Protein AF-A0A561VTZ8-F1 (afdb_monomer_lite)

Radius of gyration: 14.44 Å; chains: 1; bounding box: 39×22×35 Å

Structure (mmCIF, N/CA/C/O backbone):
data_AF-A0A561VTZ8-F1
#
_entry.id   AF-A0A561VTZ8-F1
#
loop_
_atom_site.group_PDB
_atom_site.id
_atom_site.type_symbol
_atom_site.label_atom_id
_atom_site.label_alt_id
_atom_site.label_comp_id
_atom_site.label_asym_id
_atom_site.label_entity_id
_atom_site.label_seq_id
_atom_site.pdbx_PDB_ins_code
_atom_site.Cartn_x
_atom_site.Cartn_y
_atom_site.Cartn_z
_atom_site.occupancy
_atom_site.B_iso_or_equiv
_atom_site.auth_seq_id
_atom_site.auth_comp_id
_atom_site.auth_asym_id
_atom_site.auth_atom_id
_atom_site.pdbx_PDB_model_num
ATOM 1 N N . MET A 1 1 ? 24.045 -1.247 14.240 1.00 33.62 1 MET A N 1
ATOM 2 C CA . MET A 1 1 ? 23.335 -2.414 13.678 1.00 33.62 1 MET A CA 1
ATOM 3 C C . MET A 1 1 ? 22.442 -1.896 12.561 1.00 33.62 1 MET A C 1
ATOM 5 O O . MET A 1 1 ? 21.449 -1.257 12.848 1.00 33.62 1 MET A O 1
ATOM 9 N N . TRP A 1 2 ? 22.863 -2.059 11.304 1.00 30.42 2 TRP A N 1
ATOM 10 C CA . TRP A 1 2 ? 22.163 -1.552 10.106 1.00 30.42 2 TRP A CA 1
ATOM 11 C C . TRP A 1 2 ? 20.841 -2.290 9.810 1.00 30.42 2 TRP A C 1
ATOM 13 O O . TRP A 1 2 ? 20.042 -1.821 9.013 1.00 30.42 2 TRP A O 1
ATOM 23 N N . LEU A 1 3 ? 20.604 -3.434 10.464 1.00 29.53 3 LEU A N 1
ATOM 24 C CA . LEU A 1 3 ? 19.489 -4.342 10.177 1.00 29.53 3 LEU A CA 1
ATOM 25 C C . LEU A 1 3 ? 18.112 -3.852 10.666 1.00 29.53 3 LEU A C 1
ATOM 27 O O . LEU A 1 3 ? 17.106 -4.462 10.334 1.00 29.53 3 LEU A O 1
ATOM 31 N N . THR A 1 4 ? 18.064 -2.782 11.462 1.00 37.34 4 THR A N 1
ATOM 32 C CA . THR A 1 4 ? 16.829 -2.228 12.049 1.00 37.34 4 THR A CA 1
ATOM 33 C C . THR A 1 4 ? 16.500 -0.833 11.513 1.00 37.34 4 THR A C 1
ATOM 35 O O . THR A 1 4 ? 15.659 -0.147 12.079 1.00 37.34 4 THR A O 1
ATOM 38 N N . GLY A 1 5 ? 17.212 -0.381 10.475 1.00 33.72 5 GLY A N 1
ATOM 39 C CA . GLY A 1 5 ? 17.202 1.014 10.035 1.00 33.72 5 GLY A CA 1
ATOM 40 C C . GLY A 1 5 ? 15.960 1.476 9.277 1.00 33.72 5 GLY A C 1
ATOM 41 O O . GLY A 1 5 ? 15.836 2.676 9.097 1.00 33.72 5 GLY A O 1
ATOM 42 N N . ASP A 1 6 ? 15.067 0.580 8.843 1.00 43.06 6 ASP A N 1
ATOM 43 C CA . ASP A 1 6 ? 13.841 0.988 8.138 1.00 43.06 6 ASP A CA 1
ATOM 44 C C . ASP A 1 6 ? 12.792 -0.143 8.095 1.00 43.06 6 ASP A C 1
ATOM 46 O O . ASP A 1 6 ? 12.333 -0.581 7.045 1.00 43.06 6 ASP A O 1
ATOM 50 N N . ILE A 1 7 ? 12.416 -0.675 9.263 1.00 43.75 7 ILE A N 1
ATOM 51 C CA . ILE A 1 7 ? 11.110 -1.339 9.408 1.00 43.75 7 ILE A CA 1
ATOM 52 C C . ILE A 1 7 ? 10.230 -0.322 10.118 1.00 43.75 7 ILE A C 1
ATOM 54 O O . ILE A 1 7 ? 10.036 -0.380 11.331 1.00 43.75 7 ILE A O 1
ATOM 58 N N . GLN A 1 8 ? 9.800 0.697 9.379 1.00 54.06 8 GLN A N 1
ATOM 59 C CA . GLN A 1 8 ? 8.859 1.663 9.918 1.00 54.06 8 GLN A CA 1
ATOM 60 C C . GLN A 1 8 ? 7.492 0.983 9.970 1.00 54.06 8 GLN A C 1
ATOM 62 O O . GLN A 1 8 ? 6.876 0.704 8.943 1.00 54.06 8 GLN A O 1
ATOM 67 N N . VAL A 1 9 ? 7.040 0.663 11.180 1.00 56.31 9 VAL A N 1
ATOM 68 C CA . VAL A 1 9 ? 5.641 0.324 11.433 1.00 56.31 9 VAL A CA 1
ATOM 69 C C . VAL A 1 9 ? 4.869 1.630 11.316 1.00 56.31 9 VAL A C 1
ATOM 71 O O . VAL A 1 9 ? 4.807 2.402 12.269 1.00 56.31 9 VAL A O 1
ATOM 74 N N . VAL A 1 10 ? 4.335 1.916 10.132 1.00 72.19 10 VAL A N 1
ATOM 75 C CA . VAL A 1 10 ? 3.446 3.065 9.946 1.00 72.19 10 VAL A CA 1
ATOM 76 C C . VAL A 1 10 ? 2.086 2.527 9.545 1.00 72.19 10 VAL A C 1
ATOM 78 O O . VAL A 1 10 ? 1.817 2.264 8.374 1.00 72.19 10 VAL A O 1
ATOM 81 N N . HIS A 1 11 ? 1.246 2.303 10.556 1.00 82.00 11 HIS A N 1
ATOM 82 C CA . HIS A 1 11 ? -0.135 1.865 10.372 1.00 82.00 11 HIS A CA 1
ATOM 83 C C . HIS A 1 11 ? -0.874 2.773 9.386 1.00 82.00 11 HIS A C 1
ATOM 85 O O . HIS A 1 11 ? -1.579 2.265 8.527 1.00 82.00 11 HIS A O 1
ATOM 91 N N . GLU A 1 12 ? -0.643 4.086 9.463 1.00 82.12 12 GLU A N 1
ATOM 92 C CA . GLU A 1 12 ? -1.241 5.093 8.580 1.00 82.12 12 GLU A CA 1
ATOM 93 C C . GLU A 1 12 ? -0.913 4.825 7.106 1.00 82.12 12 GLU A C 1
ATOM 95 O O . GLU A 1 12 ? -1.827 4.626 6.316 1.00 82.12 12 GLU A O 1
ATOM 100 N N . LEU A 1 13 ? 0.369 4.672 6.747 1.00 84.69 13 LEU A N 1
ATOM 101 C CA . LEU A 1 13 ? 0.767 4.395 5.358 1.00 84.69 13 LEU A CA 1
ATOM 102 C C . LEU A 1 13 ? 0.224 3.048 4.858 1.00 84.69 13 LEU A C 1
ATOM 104 O O . LEU A 1 13 ? -0.107 2.903 3.683 1.00 84.69 13 LEU A O 1
ATOM 108 N N . CYS A 1 14 ? 0.122 2.043 5.737 1.00 88.81 14 CYS A N 1
ATOM 109 C CA . CYS A 1 14 ? -0.498 0.769 5.375 1.00 88.81 14 CYS A CA 1
ATOM 110 C C . CYS A 1 14 ? -2.010 0.913 5.141 1.00 88.81 14 CYS A C 1
ATOM 112 O O . CYS A 1 14 ? -2.543 0.256 4.245 1.00 88.81 14 CYS A O 1
ATOM 114 N N . LEU A 1 15 ? -2.697 1.729 5.946 1.00 91.94 15 LEU A N 1
ATOM 115 C CA . LEU A 1 15 ? -4.123 2.017 5.798 1.00 91.94 15 LEU A CA 1
ATOM 116 C C . LEU A 1 15 ? -4.380 2.807 4.516 1.00 91.94 15 LEU A C 1
ATOM 118 O O . LEU A 1 15 ? -5.193 2.380 3.705 1.00 91.94 15 LEU A O 1
ATOM 122 N N . ASP A 1 16 ? -3.620 3.867 4.257 1.00 92.44 16 ASP A N 1
ATOM 123 C CA . ASP A 1 16 ? -3.721 4.631 3.012 1.00 92.44 16 ASP A CA 1
ATOM 124 C C . ASP A 1 16 ? -3.530 3.736 1.781 1.00 92.44 16 ASP A C 1
ATOM 126 O O . ASP A 1 16 ? -4.368 3.721 0.878 1.00 92.44 16 ASP A O 1
ATOM 130 N N . LEU A 1 17 ? -2.485 2.899 1.783 1.00 93.19 17 LEU A N 1
ATOM 131 C CA . LEU A 1 17 ? -2.231 1.967 0.687 1.00 93.19 17 LEU A CA 1
ATOM 132 C C . LEU A 1 17 ? -3.375 0.955 0.514 1.00 93.19 17 LEU A C 1
ATOM 134 O O . LEU A 1 17 ? -3.788 0.673 -0.611 1.00 93.19 17 LEU A O 1
ATOM 138 N N . LEU A 1 18 ? -3.914 0.396 1.603 1.00 94.56 18 LEU A N 1
ATOM 139 C CA . LEU A 1 18 ? -5.082 -0.487 1.519 1.00 94.56 18 LEU A CA 1
ATOM 140 C C . LEU A 1 18 ? -6.303 0.249 0.968 1.00 94.56 18 LEU A C 1
ATOM 142 O O . LEU A 1 18 ? -7.020 -0.312 0.139 1.00 94.56 18 LEU A O 1
ATOM 146 N N . ALA A 1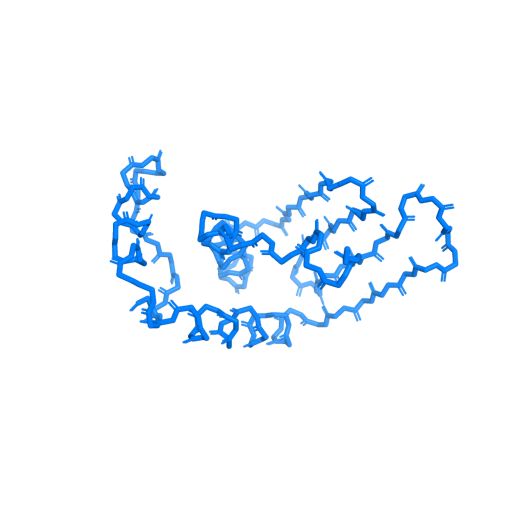 19 ? -6.543 1.480 1.412 1.00 96.56 19 ALA A N 1
ATOM 147 C CA . ALA A 1 19 ? -7.666 2.280 0.962 1.00 96.56 19 ALA A CA 1
ATOM 148 C C . ALA A 1 19 ? -7.590 2.553 -0.543 1.00 96.56 19 ALA A C 1
ATOM 150 O O . ALA A 1 19 ? -8.563 2.302 -1.258 1.00 96.56 19 ALA A O 1
ATOM 151 N N . ASP A 1 20 ? -6.419 2.955 -1.031 1.00 97.06 20 ASP A N 1
ATOM 152 C CA . ASP A 1 20 ? -6.177 3.221 -2.446 1.00 97.06 20 ASP A CA 1
ATOM 153 C C . ASP A 1 20 ? -6.358 1.982 -3.308 1.00 97.06 20 ASP A C 1
ATOM 155 O O . ASP A 1 20 ? -7.052 2.025 -4.325 1.00 97.06 20 ASP A O 1
ATOM 159 N N . LEU A 1 21 ? -5.792 0.849 -2.890 1.00 96.19 21 LEU A N 1
ATOM 160 C CA . LEU A 1 21 ? -5.920 -0.398 -3.637 1.00 96.19 21 LEU A CA 1
ATOM 161 C C . LEU A 1 21 ? -7.378 -0.886 -3.698 1.00 96.19 21 LEU A C 1
ATOM 163 O O . LEU A 1 21 ? -7.797 -1.432 -4.721 1.00 96.19 21 LEU A O 1
ATOM 167 N N . GLU A 1 22 ? -8.164 -0.695 -2.634 1.00 97.69 22 GLU A N 1
ATOM 168 C CA . GLU A 1 22 ? -9.593 -1.033 -2.618 1.00 97.69 22 GLU A CA 1
ATOM 169 C C . GLU A 1 22 ? -10.438 -0.056 -3.443 1.00 97.69 22 GLU A C 1
ATOM 171 O O . GLU A 1 22 ? -11.368 -0.477 -4.136 1.00 97.69 22 GLU A O 1
ATOM 176 N N . ASP A 1 23 ? -10.130 1.240 -3.398 1.00 98.00 23 ASP A N 1
ATOM 177 C CA . ASP A 1 23 ? -10.833 2.253 -4.182 1.00 98.00 23 ASP A CA 1
ATOM 178 C C . ASP A 1 23 ? -10.536 2.111 -5.679 1.00 98.00 23 ASP A C 1
ATOM 180 O O . ASP A 1 23 ? -11.466 2.189 -6.485 1.00 98.00 23 ASP A O 1
ATOM 184 N N . ILE A 1 24 ? -9.294 1.796 -6.055 1.00 97.88 24 ILE A N 1
ATOM 185 C CA . ILE A 1 24 ? -8.909 1.472 -7.435 1.00 97.88 24 ILE A CA 1
ATOM 186 C C . ILE A 1 24 ? -9.583 0.179 -7.896 1.00 97.88 24 ILE A C 1
ATOM 188 O O . ILE A 1 24 ? -10.198 0.145 -8.963 1.00 97.88 24 ILE A O 1
ATOM 192 N N . ALA A 1 25 ? -9.551 -0.881 -7.081 1.00 96.81 25 ALA A N 1
ATOM 193 C CA . ALA A 1 25 ? -10.200 -2.147 -7.426 1.00 96.81 25 ALA A CA 1
ATOM 194 C C . ALA A 1 25 ? -11.719 -2.010 -7.613 1.00 96.81 25 ALA A C 1
ATOM 196 O O . ALA A 1 25 ? -12.311 -2.741 -8.407 1.00 96.81 25 ALA A O 1
ATOM 197 N N . ALA A 1 26 ? -12.351 -1.088 -6.885 1.00 96.81 26 ALA A N 1
ATOM 198 C CA . ALA A 1 26 ? -13.775 -0.802 -6.991 1.00 96.81 26 ALA A CA 1
ATOM 199 C C . ALA A 1 26 ? -14.123 0.276 -8.036 1.00 96.81 26 ALA A C 1
ATOM 201 O O . ALA A 1 26 ? -15.302 0.596 -8.192 1.00 96.81 26 ALA A O 1
ATOM 202 N N . GLY A 1 27 ? -13.132 0.857 -8.721 1.00 97.25 27 GLY A N 1
ATOM 203 C CA . GLY A 1 27 ? -13.333 1.933 -9.697 1.00 97.25 27 GLY A CA 1
ATOM 204 C C . GLY A 1 27 ? -13.769 3.272 -9.090 1.00 97.25 27 GLY A C 1
ATOM 205 O O . GLY A 1 27 ? -14.305 4.117 -9.802 1.00 97.25 27 GLY A O 1
ATOM 206 N N . ARG A 1 28 ? -13.569 3.475 -7.781 1.00 96.94 28 ARG A N 1
ATOM 207 C CA . ARG A 1 28 ? -13.795 4.760 -7.092 1.00 96.94 28 ARG A CA 1
ATOM 208 C C . ARG A 1 28 ? -12.614 5.721 -7.245 1.00 96.94 28 ARG A C 1
ATOM 210 O O . ARG A 1 28 ? -12.792 6.920 -7.054 1.00 96.94 28 ARG A O 1
ATOM 217 N N . LYS A 1 29 ? -11.438 5.193 -7.589 1.00 96.50 29 LYS A N 1
ATOM 218 C CA . LYS A 1 29 ? -10.198 5.929 -7.844 1.00 96.50 29 LYS A CA 1
ATOM 219 C C . LYS A 1 29 ? -9.555 5.386 -9.121 1.00 96.50 29 LYS A C 1
ATOM 221 O O . LYS A 1 29 ? -9.568 4.180 -9.341 1.00 96.50 29 LYS A O 1
ATOM 226 N N . GLU A 1 30 ? -9.046 6.258 -9.986 1.00 96.81 30 GLU A N 1
ATOM 227 C CA . GLU A 1 30 ? -8.437 5.835 -11.258 1.00 96.81 30 GLU A CA 1
ATOM 228 C C . GLU A 1 30 ? -6.984 5.379 -11.065 1.00 96.81 30 GLU A C 1
ATOM 230 O O . GLU A 1 30 ? -6.590 4.317 -11.551 1.00 96.81 30 GLU A O 1
ATOM 235 N N . ASN A 1 31 ? -6.207 6.177 -10.332 1.00 95.81 31 ASN A N 1
ATOM 236 C CA . ASN A 1 31 ? -4.805 5.937 -10.021 1.00 95.81 31 ASN A CA 1
ATOM 237 C C . ASN A 1 31 ? -4.391 6.651 -8.723 1.00 95.81 31 ASN A C 1
ATOM 239 O O . ASN A 1 31 ? -5.159 7.442 -8.170 1.00 95.81 31 ASN A O 1
ATOM 243 N N . GLU A 1 32 ? -3.191 6.340 -8.239 1.00 95.88 32 GLU A N 1
ATOM 244 C CA . GLU A 1 32 ? -2.479 7.113 -7.218 1.00 95.88 32 GLU A CA 1
ATOM 245 C C . GLU A 1 32 ? -0.967 6.981 -7.412 1.00 95.88 32 GLU A C 1
ATOM 247 O O . GLU A 1 32 ? -0.495 5.931 -7.851 1.00 95.88 32 GLU A O 1
ATOM 252 N N . SER A 1 33 ? -0.218 8.011 -7.026 1.00 92.94 33 SER A N 1
ATOM 253 C CA . SER A 1 33 ? 1.242 8.046 -7.073 1.00 92.94 33 SER A CA 1
ATOM 254 C C . SER A 1 33 ? 1.831 8.284 -5.686 1.00 92.94 33 SER A C 1
ATOM 256 O O . SER A 1 33 ? 1.383 9.159 -4.946 1.00 92.94 33 SER A O 1
ATOM 258 N N . TRP A 1 34 ? 2.87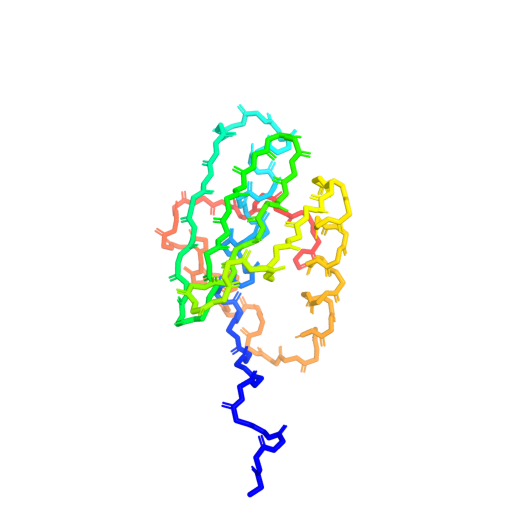7 7.539 -5.354 1.00 87.00 34 TRP A N 1
ATOM 259 C CA . TRP A 1 34 ? 3.603 7.652 -4.096 1.00 87.00 34 TRP A CA 1
ATOM 260 C C . TRP A 1 34 ? 5.087 7.811 -4.390 1.00 87.00 34 TRP A C 1
ATOM 262 O O . TRP A 1 34 ? 5.648 7.036 -5.158 1.00 87.00 34 TRP A O 1
ATOM 272 N N . GLU A 1 35 ? 5.753 8.755 -3.733 1.00 87.06 35 GLU A N 1
ATOM 273 C CA . GLU A 1 35 ? 7.208 8.887 -3.801 1.00 87.06 35 GLU A CA 1
ATOM 274 C C . GLU A 1 35 ? 7.787 8.830 -2.388 1.00 87.06 35 GLU A C 1
ATOM 276 O O . GLU A 1 35 ? 7.522 9.685 -1.545 1.00 87.06 35 GLU A O 1
ATOM 281 N N . GLY A 1 36 ? 8.552 7.777 -2.113 1.00 81.31 36 GLY A N 1
ATOM 282 C CA . GLY A 1 36 ? 9.345 7.642 -0.900 1.00 81.31 36 GLY A CA 1
ATOM 283 C C . GLY A 1 36 ? 10.804 8.014 -1.142 1.00 81.31 36 GLY A C 1
ATOM 284 O O . GLY A 1 36 ? 11.212 8.370 -2.242 1.00 81.31 36 GLY A O 1
ATOM 285 N 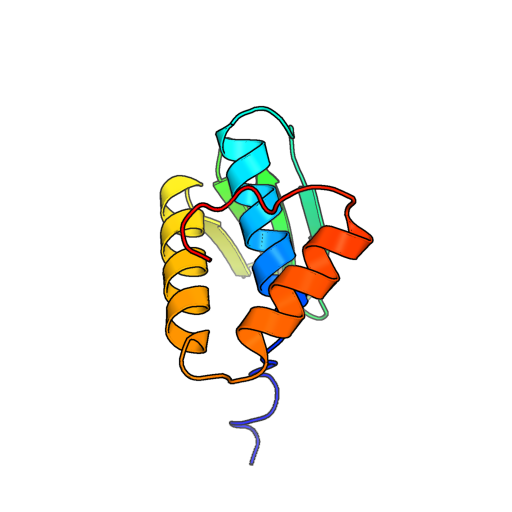N . ASN A 1 37 ? 11.639 7.833 -0.118 1.00 82.50 37 ASN A N 1
ATOM 286 C CA . ASN A 1 37 ? 13.056 8.210 -0.182 1.00 82.50 37 ASN A CA 1
ATOM 287 C C . ASN A 1 37 ? 13.812 7.563 -1.355 1.00 82.50 37 ASN A C 1
ATOM 289 O O . ASN A 1 37 ? 14.686 8.187 -1.941 1.00 82.50 37 ASN A O 1
ATOM 293 N N . ALA A 1 38 ? 13.499 6.302 -1.661 1.00 86.69 38 ALA A N 1
ATOM 294 C CA . ALA A 1 38 ? 14.257 5.466 -2.591 1.00 86.69 38 ALA A CA 1
ATOM 295 C C . ALA A 1 38 ? 13.436 4.941 -3.771 1.00 86.69 38 ALA A C 1
ATOM 297 O O . ALA A 1 38 ? 14.007 4.436 -4.740 1.00 86.69 38 ALA A O 1
ATOM 298 N N . TRP A 1 39 ? 12.111 4.986 -3.661 1.00 90.31 39 TRP A N 1
ATOM 299 C CA . TRP A 1 39 ? 11.188 4.312 -4.562 1.00 90.31 39 TRP A CA 1
ATOM 300 C C . TRP A 1 39 ? 9.981 5.200 -4.828 1.00 90.31 39 TRP A C 1
ATOM 302 O O . TRP A 1 39 ? 9.420 5.755 -3.888 1.00 90.31 39 TRP A O 1
ATOM 312 N N . ALA A 1 40 ? 9.570 5.266 -6.089 1.00 92.56 40 ALA A N 1
ATOM 313 C CA . ALA A 1 40 ? 8.246 5.714 -6.486 1.00 92.56 40 ALA A CA 1
ATOM 314 C C . ALA A 1 40 ? 7.351 4.503 -6.776 1.00 92.56 40 ALA A C 1
ATOM 316 O O . ALA A 1 40 ? 7.843 3.462 -7.233 1.00 92.56 40 ALA A O 1
ATOM 317 N N . ALA A 1 41 ? 6.057 4.650 -6.512 1.00 94.62 41 ALA A N 1
ATOM 318 C CA . ALA A 1 41 ? 5.021 3.685 -6.826 1.00 94.62 41 ALA A CA 1
ATOM 319 C C . ALA A 1 41 ? 3.875 4.364 -7.582 1.00 94.62 41 ALA A C 1
ATOM 321 O O . ALA A 1 41 ? 3.359 5.382 -7.133 1.00 94.62 41 ALA A O 1
ATOM 322 N N . GLU A 1 42 ? 3.453 3.763 -8.689 1.00 97.38 42 GLU A N 1
ATOM 323 C CA . GLU A 1 42 ? 2.263 4.156 -9.445 1.00 97.38 42 GLU A CA 1
ATOM 324 C C . GLU A 1 42 ? 1.227 3.038 -9.332 1.00 97.38 42 GLU A C 1
ATOM 326 O O . GLU A 1 42 ? 1.502 1.880 -9.660 1.00 97.38 42 GLU A O 1
ATOM 331 N N . LEU A 1 43 ? 0.041 3.366 -8.829 1.00 97.25 43 LEU A N 1
ATOM 332 C CA . LEU A 1 43 ? -1.052 2.431 -8.599 1.00 97.25 43 LEU A CA 1
ATOM 333 C C . LEU A 1 43 ? -2.133 2.655 -9.651 1.00 97.25 43 LEU A C 1
ATOM 335 O O . LEU A 1 43 ? -2.563 3.779 -9.895 1.00 97.25 43 LEU A O 1
ATOM 339 N N . SER A 1 44 ? -2.628 1.573 -10.242 1.00 97.75 44 SER A N 1
ATOM 340 C CA . SER A 1 44 ? -3.731 1.607 -11.202 1.00 97.75 44 SER A CA 1
ATOM 341 C C . SER A 1 44 ? -4.531 0.306 -11.181 1.00 97.75 44 SER A C 1
ATOM 343 O O . SER A 1 44 ? -4.167 -0.671 -10.520 1.00 97.75 44 SER A O 1
ATOM 345 N N . ALA A 1 45 ? -5.608 0.251 -11.968 1.00 97.31 45 ALA A N 1
ATOM 346 C CA . ALA A 1 45 ? -6.351 -0.990 -12.192 1.00 97.31 45 ALA A CA 1
ATOM 347 C C . ALA A 1 45 ? -5.476 -2.119 -12.782 1.00 97.31 45 ALA A C 1
ATOM 349 O O . ALA A 1 45 ? -5.796 -3.296 -12.611 1.00 97.31 45 ALA A O 1
ATOM 350 N N . GLY A 1 46 ? -4.375 -1.773 -13.464 1.00 96.19 46 GLY A N 1
ATOM 351 C CA . GLY A 1 46 ? -3.416 -2.735 -14.009 1.00 96.19 46 GLY A CA 1
ATOM 352 C C . GLY A 1 46 ? -2.504 -3.353 -12.947 1.00 96.19 46 GLY A C 1
ATOM 353 O O . GLY A 1 46 ? -2.126 -4.516 -13.071 1.00 96.19 46 GLY A O 1
ATOM 354 N N . GLY A 1 47 ? -2.191 -2.618 -11.879 1.00 95.56 47 GLY A N 1
ATOM 355 C CA . GLY A 1 47 ? -1.278 -3.069 -10.838 1.00 95.56 47 GLY A CA 1
ATOM 356 C C . GLY A 1 47 ? -0.526 -1.935 -10.161 1.00 95.56 47 GLY A C 1
ATOM 357 O O . GLY A 1 47 ? -0.949 -0.782 -10.202 1.00 95.56 47 GLY A O 1
ATOM 358 N N . VAL A 1 48 ? 0.576 -2.307 -9.517 1.00 96.75 48 VAL A N 1
ATOM 359 C CA . VAL A 1 48 ? 1.508 -1.408 -8.840 1.00 96.75 48 VAL A CA 1
ATOM 360 C C . VAL A 1 48 ? 2.847 -1.478 -9.554 1.00 96.75 48 VAL A C 1
ATOM 362 O O . VAL A 1 48 ? 3.504 -2.525 -9.547 1.00 96.75 48 VAL A O 1
ATOM 365 N N . ASP A 1 49 ? 3.247 -0.365 -10.149 1.00 97.50 49 ASP A N 1
ATOM 366 C CA . ASP A 1 49 ? 4.550 -0.189 -10.772 1.00 97.50 49 ASP A CA 1
ATOM 367 C C . ASP A 1 49 ? 5.496 0.483 -9.781 1.00 97.50 49 ASP A C 1
ATOM 369 O O . ASP A 1 49 ? 5.205 1.555 -9.266 1.00 97.50 49 ASP A O 1
ATOM 373 N N . LEU A 1 50 ? 6.634 -0.150 -9.505 1.00 95.50 50 LEU A N 1
ATOM 374 C CA . LEU A 1 50 ? 7.675 0.366 -8.623 1.00 95.50 50 LEU A CA 1
ATOM 375 C C . LEU A 1 50 ? 8.902 0.774 -9.432 1.00 95.50 50 LEU A C 1
ATOM 377 O O . LEU A 1 50 ? 9.395 0.002 -10.260 1.00 95.50 50 LEU A O 1
ATOM 381 N N . GLN A 1 51 ? 9.454 1.942 -9.117 1.00 96.50 51 GLN A N 1
ATOM 382 C CA . GLN A 1 51 ? 10.685 2.467 -9.702 1.00 96.50 51 GLN A CA 1
ATOM 383 C C . GLN A 1 51 ? 11.637 2.918 -8.601 1.00 96.50 51 GLN A C 1
ATOM 385 O O . GLN A 1 51 ? 11.294 3.781 -7.798 1.00 96.50 51 GLN A O 1
ATOM 390 N N . ASN A 1 52 ? 12.865 2.401 -8.586 1.00 95.62 52 ASN A N 1
ATOM 391 C CA . ASN A 1 52 ? 13.896 2.963 -7.722 1.00 95.62 52 ASN A CA 1
ATOM 392 C C . ASN A 1 52 ? 14.381 4.311 -8.279 1.00 95.62 52 ASN A C 1
ATOM 394 O O . ASN A 1 52 ? 14.759 4.385 -9.448 1.00 95.62 52 ASN A O 1
ATOM 398 N N . LEU A 1 53 ? 14.433 5.344 -7.441 1.00 93.19 53 LEU A N 1
ATOM 399 C CA . LEU A 1 53 ? 14.764 6.718 -7.845 1.00 93.19 53 LEU A CA 1
ATOM 400 C C . LEU A 1 53 ? 16.257 6.946 -8.123 1.00 93.19 53 LEU A C 1
ATOM 402 O O . LEU A 1 53 ? 16.636 7.950 -8.719 1.00 93.19 53 LEU A O 1
ATOM 406 N N . TRP A 1 54 ? 17.121 6.022 -7.698 1.00 94.06 54 TRP A N 1
ATOM 407 C CA . TRP A 1 54 ? 18.572 6.133 -7.879 1.00 94.06 54 TRP A CA 1
ATOM 408 C C . TRP A 1 54 ? 19.135 5.129 -8.882 1.00 94.06 54 TRP A C 1
ATOM 410 O O . TRP A 1 54 ? 20.296 5.229 -9.282 1.00 94.06 54 TRP A O 1
ATOM 420 N N . ARG A 1 55 ? 18.352 4.111 -9.249 1.00 95.00 55 ARG A N 1
ATOM 421 C CA . ARG A 1 55 ? 18.779 3.012 -10.115 1.00 95.00 55 ARG A CA 1
ATOM 422 C C . ARG A 1 55 ? 17.659 2.615 -11.065 1.00 95.00 55 ARG A C 1
ATOM 424 O O . ARG A 1 55 ? 16.864 1.736 -10.748 1.00 95.00 55 ARG A O 1
ATOM 431 N N . ASP A 1 56 ? 17.695 3.151 -12.279 1.00 92.25 56 ASP A N 1
ATOM 432 C CA . ASP A 1 56 ? 16.686 2.892 -13.317 1.00 92.25 56 ASP A CA 1
ATOM 433 C C . ASP A 1 56 ? 16.474 1.408 -13.635 1.00 92.25 56 ASP A C 1
ATOM 435 O O . ASP A 1 56 ? 15.389 1.007 -14.035 1.00 92.25 56 ASP A O 1
ATOM 439 N N . VAL A 1 57 ? 17.493 0.568 -13.443 1.00 94.81 57 VAL A N 1
ATOM 440 C CA . VAL A 1 57 ? 17.396 -0.882 -13.682 1.00 94.81 57 VAL A CA 1
ATOM 441 C C . VAL A 1 57 ? 16.527 -1.615 -12.657 1.00 94.81 57 VAL A C 1
ATOM 443 O O . VAL A 1 57 ? 16.135 -2.754 -12.897 1.00 94.81 57 VAL A O 1
ATOM 446 N N . LEU A 1 58 ? 16.254 -1.001 -11.504 1.00 95.50 58 LEU A N 1
ATOM 447 C CA . LEU A 1 58 ? 15.438 -1.587 -10.448 1.00 95.50 58 LEU A CA 1
ATOM 448 C C . LEU A 1 58 ? 13.995 -1.111 -10.609 1.00 95.50 58 LEU A C 1
ATOM 450 O O . LEU A 1 58 ? 13.613 -0.054 -10.107 1.00 95.50 58 LEU A O 1
ATOM 454 N N . LYS A 1 59 ? 13.212 -1.922 -11.322 1.00 96.19 59 LYS A N 1
ATOM 455 C CA . LYS A 1 59 ? 11.773 -1.740 -11.513 1.00 96.19 59 LYS A CA 1
ATOM 456 C C . LYS A 1 59 ? 11.043 -3.043 -11.237 1.00 96.19 59 LYS A C 1
ATOM 458 O O . LYS A 1 5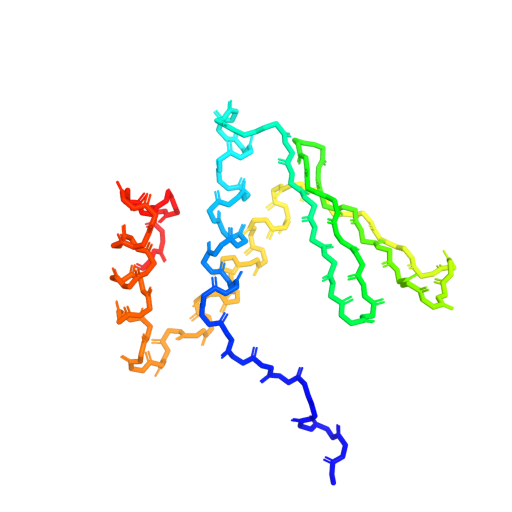9 ? 11.612 -4.118 -11.433 1.00 96.19 59 LYS A O 1
ATOM 463 N N . ALA A 1 60 ? 9.789 -2.951 -10.827 1.00 95.25 60 ALA A N 1
ATOM 464 C CA . ALA A 1 60 ? 8.916 -4.107 -10.701 1.00 95.25 60 ALA A CA 1
ATOM 465 C C . ALA A 1 60 ? 7.480 -3.716 -11.036 1.00 95.25 60 ALA A C 1
ATOM 467 O O . ALA A 1 60 ? 7.088 -2.579 -10.812 1.00 95.25 60 ALA A O 1
ATOM 468 N N . HIS A 1 61 ? 6.713 -4.675 -11.535 1.00 97.12 61 HIS A N 1
ATOM 469 C CA . HIS A 1 61 ? 5.273 -4.546 -11.693 1.00 97.12 61 HIS A CA 1
ATOM 470 C C . HIS A 1 61 ? 4.607 -5.697 -10.946 1.00 97.12 61 HIS A C 1
ATOM 472 O O . HIS A 1 61 ? 4.989 -6.855 -11.141 1.00 97.12 61 HIS A O 1
ATOM 478 N N . TYR A 1 62 ? 3.606 -5.382 -10.130 1.00 96.44 62 TYR A N 1
ATOM 479 C CA . TYR A 1 62 ? 2.800 -6.368 -9.419 1.00 96.44 62 TYR A CA 1
ATOM 480 C C . TYR A 1 62 ? 1.324 -6.200 -9.777 1.00 96.44 62 TYR A C 1
ATOM 482 O O . TYR A 1 62 ? 0.786 -5.105 -9.603 1.00 96.44 62 TYR A O 1
ATOM 490 N N . PRO A 1 63 ? 0.626 -7.263 -10.212 1.00 97.88 63 PRO A N 1
ATOM 491 C CA . PRO A 1 63 ? -0.805 -7.190 -10.473 1.00 97.88 63 PRO A CA 1
ATOM 492 C C . PRO A 1 63 ? -1.586 -6.732 -9.238 1.00 97.88 63 PRO A C 1
ATOM 494 O O . PRO A 1 63 ? -1.304 -7.158 -8.113 1.00 97.88 63 PRO A O 1
ATOM 497 N N . LEU A 1 64 ? -2.634 -5.931 -9.445 1.00 95.50 64 LEU A N 1
ATOM 498 C CA . LEU A 1 64 ? -3.435 -5.360 -8.355 1.00 95.50 64 LEU A CA 1
ATOM 499 C C . LEU A 1 64 ? -3.954 -6.413 -7.345 1.00 95.50 64 LEU A C 1
ATOM 501 O O . LEU A 1 64 ? -3.865 -6.167 -6.139 1.00 95.50 64 LEU A O 1
ATOM 505 N N . PRO A 1 65 ? -4.439 -7.607 -7.761 1.00 96.25 65 PRO A N 1
ATOM 506 C CA . PRO A 1 65 ? -4.858 -8.642 -6.811 1.00 96.25 65 PRO A CA 1
ATOM 507 C C . PRO A 1 65 ? -3.722 -9.163 -5.922 1.00 96.25 65 PRO A C 1
ATOM 509 O O . PRO A 1 65 ? -3.951 -9.511 -4.762 1.00 96.25 65 PRO A O 1
ATOM 512 N N . GLU A 1 66 ? -2.499 -9.230 -6.453 1.00 96.25 66 GLU A N 1
ATOM 513 C CA . GLU A 1 66 ? -1.330 -9.664 -5.695 1.00 96.25 66 GLU A CA 1
ATOM 514 C C . GLU A 1 66 ? -0.926 -8.605 -4.673 1.00 96.25 66 GLU A C 1
ATOM 516 O O . GLU A 1 66 ? -0.792 -8.937 -3.493 1.00 96.25 66 GLU A O 1
ATOM 521 N N . ALA A 1 67 ? -0.823 -7.344 -5.102 1.00 94.44 67 ALA A N 1
ATOM 522 C CA . ALA A 1 67 ? -0.512 -6.221 -4.224 1.00 94.44 67 ALA A CA 1
ATOM 523 C C . ALA A 1 67 ? -1.513 -6.130 -3.060 1.00 94.44 67 ALA A C 1
ATOM 525 O O . ALA A 1 67 ? -1.111 -6.161 -1.897 1.00 94.44 67 ALA A O 1
ATOM 526 N N . ARG A 1 68 ? -2.822 -6.164 -3.354 1.00 94.50 68 ARG A N 1
ATOM 527 C CA . ARG A 1 68 ? -3.893 -6.189 -2.336 1.00 94.50 68 ARG A CA 1
ATOM 528 C C . ARG A 1 68 ? -3.707 -7.307 -1.321 1.00 94.50 68 ARG A C 1
ATOM 530 O O . ARG A 1 68 ? -3.801 -7.083 -0.116 1.00 94.50 68 ARG A O 1
ATOM 537 N N . ARG A 1 69 ? -3.427 -8.523 -1.798 1.00 95.06 69 ARG A N 1
ATOM 538 C CA . ARG A 1 69 ? -3.238 -9.690 -0.929 1.00 95.06 69 ARG A CA 1
ATOM 539 C C . ARG A 1 69 ? -2.032 -9.520 -0.007 1.00 95.06 69 ARG A C 1
ATOM 541 O O . ARG A 1 69 ? -2.143 -9.848 1.171 1.00 95.06 69 ARG A O 1
ATOM 548 N N . VAL A 1 70 ? -0.902 -9.043 -0.527 1.00 92.81 70 VAL A N 1
ATOM 549 C CA . V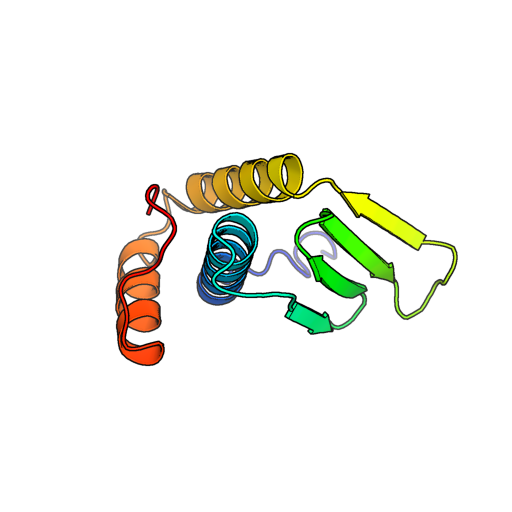AL A 1 70 ? 0.339 -8.885 0.248 1.00 92.81 70 VAL A CA 1
ATOM 550 C C . VAL A 1 70 ? 0.198 -7.775 1.287 1.00 92.81 70 VAL A C 1
ATOM 552 O O . VAL A 1 70 ? 0.528 -7.997 2.450 1.00 92.81 70 VAL A O 1
ATOM 555 N N . VAL A 1 71 ? -0.367 -6.623 0.919 1.00 91.69 71 VAL A N 1
ATOM 556 C CA . VAL A 1 71 ? -0.588 -5.519 1.869 1.00 91.69 71 VAL A CA 1
ATOM 557 C C . VAL A 1 71 ? -1.581 -5.939 2.961 1.00 91.69 71 VAL A C 1
ATOM 559 O O . VAL A 1 71 ? -1.333 -5.712 4.142 1.00 91.69 71 VAL A O 1
ATOM 562 N N . ALA A 1 72 ? -2.646 -6.669 2.6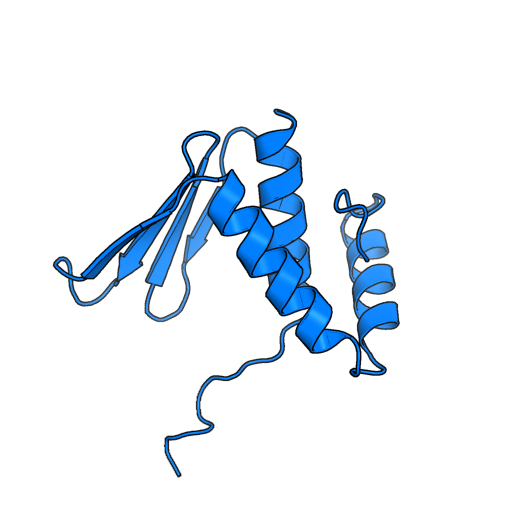13 1.00 92.31 72 ALA A N 1
ATOM 563 C CA . ALA A 1 72 ? -3.570 -7.233 3.599 1.00 92.31 72 ALA A CA 1
ATOM 564 C C . ALA A 1 72 ? -2.897 -8.243 4.550 1.00 92.31 72 ALA A C 1
ATOM 566 O O . ALA A 1 72 ? -3.253 -8.327 5.726 1.00 92.31 72 ALA A O 1
ATOM 567 N N . GLN A 1 73 ? -1.937 -9.034 4.060 1.00 90.75 73 GLN A N 1
ATOM 568 C CA . GLN A 1 73 ? -1.143 -9.932 4.904 1.00 90.75 73 GLN A CA 1
ATOM 569 C C . GLN A 1 73 ? -0.224 -9.152 5.844 1.00 90.75 73 GLN A C 1
ATOM 571 O O . GLN A 1 73 ? -0.129 -9.511 7.016 1.00 90.75 73 GLN A O 1
ATOM 576 N N . TYR A 1 74 ? 0.398 -8.077 5.358 1.00 87.25 74 TYR A N 1
ATOM 577 C CA . TYR A 1 74 ? 1.218 -7.196 6.182 1.00 87.25 74 TYR A CA 1
ATOM 578 C C . TYR A 1 74 ? 0.390 -6.524 7.286 1.00 87.25 74 TYR A C 1
ATOM 580 O O . TYR A 1 74 ? 0.749 -6.619 8.454 1.00 87.25 74 TYR A O 1
ATOM 588 N N . TRP A 1 75 ? -0.789 -5.984 6.966 1.00 88.00 75 TRP A N 1
ATOM 589 C CA . TRP A 1 75 ? -1.718 -5.444 7.967 1.00 88.00 75 TRP A CA 1
ATOM 590 C C . TRP A 1 75 ? -2.098 -6.465 9.052 1.00 88.00 75 TRP A C 1
ATOM 592 O O . TRP A 1 75 ? -2.163 -6.147 10.239 1.00 88.00 75 TRP A O 1
ATOM 602 N N . ARG A 1 76 ? -2.315 -7.730 8.670 1.00 87.25 76 ARG A N 1
ATOM 603 C CA . ARG A 1 76 ? -2.566 -8.812 9.639 1.00 87.25 76 ARG A CA 1
ATOM 604 C C . ARG A 1 76 ? -1.347 -9.141 10.492 1.00 87.25 76 ARG A C 1
ATOM 606 O O . ARG A 1 76 ? -1.534 -9.536 11.634 1.00 87.25 76 ARG A O 1
ATOM 613 N N . LEU A 1 77 ? -0.133 -8.988 9.973 1.00 84.12 77 LEU A N 1
ATOM 614 C CA . LEU A 1 77 ? 1.082 -9.153 10.771 1.00 84.12 77 LEU A CA 1
ATOM 615 C C . LEU A 1 77 ? 1.181 -8.075 11.861 1.00 84.12 77 LEU A C 1
ATOM 617 O O . LEU A 1 77 ? 1.650 -8.362 12.955 1.00 84.12 77 LEU A O 1
ATOM 621 N N . LEU A 1 78 ? 0.662 -6.874 11.594 1.00 78.69 78 LEU A N 1
ATOM 622 C CA . LEU A 1 78 ? 0.554 -5.793 12.579 1.00 78.69 78 LEU A CA 1
ATOM 623 C C . LEU A 1 78 ? -0.582 -6.009 13.609 1.00 78.69 78 LEU A C 1
ATOM 625 O O . LEU A 1 78 ? -0.822 -5.148 14.444 1.00 78.69 78 LEU A O 1
ATOM 629 N N . ALA A 1 79 ? -1.311 -7.138 13.580 1.00 68.75 79 ALA A N 1
ATOM 630 C CA . ALA A 1 79 ? -2.466 -7.387 14.459 1.00 68.75 79 ALA A CA 1
ATOM 631 C C . ALA A 1 79 ? -2.143 -7.457 15.957 1.00 68.75 79 ALA A C 1
ATOM 633 O O . ALA A 1 79 ? -3.039 -7.250 16.772 1.00 68.75 79 ALA A O 1
ATOM 634 N N . GLU A 1 80 ? -0.903 -7.777 16.321 1.00 68.12 80 GLU A N 1
ATOM 635 C CA . GLU A 1 80 ? -0.480 -7.836 17.725 1.00 68.12 80 GLU A CA 1
ATOM 636 C C . GLU A 1 80 ? -0.149 -6.447 18.301 1.00 68.12 80 GLU A C 1
ATOM 638 O O . GLU A 1 80 ? 0.152 -6.336 19.490 1.00 68.12 80 GLU A O 1
ATOM 643 N N . ASP A 1 81 ? -0.233 -5.386 17.489 1.00 74.38 81 ASP A N 1
ATOM 644 C CA . ASP A 1 81 ? 0.022 -4.019 17.928 1.00 74.38 81 ASP A CA 1
ATOM 645 C C . ASP A 1 81 ? -1.225 -3.404 18.604 1.00 74.38 81 ASP A C 1
ATOM 647 O O . ASP A 1 81 ? -2.282 -3.280 17.968 1.00 74.38 81 ASP A O 1
ATOM 651 N N . PRO A 1 82 ? -1.140 -2.993 19.885 1.00 73.31 82 PRO A N 1
ATOM 652 C CA . PRO A 1 82 ? -2.256 -2.365 20.593 1.00 73.31 82 PRO A CA 1
ATOM 653 C C . PRO A 1 82 ? -2.727 -1.045 19.960 1.00 73.31 82 PRO A C 1
ATOM 655 O O . PRO A 1 82 ? -3.870 -0.641 20.190 1.00 73.31 82 PRO A O 1
ATOM 658 N N . ASP A 1 83 ? -1.895 -0.386 19.149 1.00 80.12 83 ASP A N 1
ATOM 659 C CA . ASP A 1 83 ? -2.226 0.884 18.501 1.00 80.12 83 ASP A CA 1
ATOM 660 C C . ASP A 1 83 ? -2.992 0.713 17.177 1.00 80.12 83 ASP A C 1
ATOM 662 O O . ASP A 1 83 ? -3.511 1.695 16.641 1.00 80.12 83 ASP A O 1
ATOM 666 N N . ARG A 1 84 ? -3.164 -0.520 16.679 1.00 83.19 84 ARG A N 1
ATOM 667 C CA . ARG A 1 84 ? -3.864 -0.807 15.414 1.00 83.19 84 ARG A CA 1
ATOM 668 C C . ARG A 1 84 ? -5.281 -0.231 15.371 1.00 83.19 84 ARG A C 1
ATOM 670 O O . ARG A 1 84 ? -5.657 0.427 14.404 1.00 83.19 84 ARG A O 1
ATOM 677 N N . THR A 1 85 ? -6.070 -0.457 16.421 1.00 87.50 85 THR A N 1
ATOM 678 C CA . THR A 1 85 ? -7.450 0.053 16.499 1.00 87.50 85 THR A CA 1
ATOM 679 C C . THR A 1 85 ? -7.477 1.578 16.532 1.00 87.50 85 THR A C 1
ATOM 681 O O . THR A 1 85 ? -8.343 2.191 15.910 1.00 87.50 85 THR A O 1
ATOM 684 N N . ARG A 1 86 ? -6.523 2.199 17.240 1.00 88.56 86 ARG A N 1
ATOM 685 C CA . ARG A 1 86 ? -6.408 3.660 17.299 1.00 88.56 86 ARG A CA 1
ATOM 686 C C . ARG A 1 86 ? -6.110 4.228 15.911 1.00 88.56 86 ARG A C 1
ATOM 688 O O . ARG A 1 86 ? -6.811 5.145 15.498 1.00 88.56 86 ARG A O 1
ATOM 695 N N . ALA A 1 87 ? -5.174 3.624 15.180 1.00 89.38 87 ALA A N 1
ATOM 696 C CA . ALA A 1 87 ? -4.808 4.052 13.833 1.00 89.38 87 ALA A CA 1
ATOM 697 C C . ALA A 1 87 ? -5.995 4.012 12.853 1.00 89.38 87 ALA A C 1
ATOM 699 O O . ALA A 1 87 ? -6.184 4.949 12.087 1.00 89.38 87 ALA A O 1
ATOM 700 N N . VAL A 1 88 ? -6.841 2.973 12.912 1.00 92.06 88 VAL A N 1
ATOM 701 C CA . VAL A 1 88 ? -8.062 2.907 12.083 1.00 92.06 88 VAL A CA 1
ATOM 702 C C . VAL A 1 88 ? -9.014 4.058 12.410 1.00 92.06 88 VAL A C 1
ATOM 704 O O . VAL A 1 88 ? -9.485 4.739 11.504 1.00 92.06 88 VAL A O 1
ATOM 707 N N . ILE A 1 89 ? -9.281 4.303 13.696 1.00 92.94 89 ILE A N 1
ATOM 708 C CA . ILE A 1 89 ? -10.189 5.376 14.130 1.00 92.94 89 ILE A CA 1
ATOM 709 C C . ILE A 1 89 ? -9.662 6.751 13.701 1.00 92.94 89 ILE A C 1
ATOM 711 O O . ILE A 1 89 ? -10.433 7.596 13.243 1.00 92.94 89 ILE A O 1
ATOM 715 N N . GLU A 1 90 ? -8.360 6.988 13.866 1.00 93.31 90 GLU A N 1
ATOM 716 C CA . GLU A 1 90 ? -7.708 8.240 13.471 1.00 93.31 90 GLU A CA 1
ATOM 717 C C . GLU A 1 90 ? -7.794 8.447 11.958 1.00 93.31 90 GLU A C 1
ATOM 719 O O . GLU A 1 90 ? -8.254 9.505 11.520 1.00 93.31 90 GLU A O 1
ATOM 724 N N . TRP A 1 91 ? -7.496 7.404 11.180 1.00 93.81 91 TRP A N 1
ATOM 725 C CA . TRP A 1 91 ? -7.605 7.426 9.726 1.00 93.81 91 TRP A CA 1
ATOM 726 C C . TRP A 1 91 ? -9.032 7.734 9.252 1.00 93.81 91 TRP A C 1
ATOM 728 O O . TRP A 1 91 ? -9.229 8.609 8.406 1.00 93.81 91 TRP A O 1
ATOM 738 N N . GLU A 1 92 ? -10.048 7.059 9.807 1.00 95.75 92 GLU A N 1
ATOM 739 C CA . GLU A 1 92 ? -11.454 7.257 9.416 1.00 95.75 92 GLU A CA 1
ATOM 740 C C . GLU A 1 92 ? -11.948 8.665 9.754 1.00 95.75 92 GLU A C 1
ATOM 742 O O . GLU A 1 92 ? -12.685 9.285 8.980 1.00 95.75 92 GLU A O 1
ATOM 747 N N . ARG A 1 93 ? -11.512 9.194 10.902 1.00 96.38 93 ARG A N 1
ATOM 748 C CA . ARG A 1 93 ? -11.799 10.568 11.318 1.00 96.38 93 ARG A CA 1
ATOM 749 C C . ARG A 1 93 ? -11.191 11.579 10.348 1.00 96.38 93 ARG A C 1
ATOM 751 O O . ARG A 1 93 ? -11.859 12.549 10.002 1.00 96.38 93 ARG A O 1
ATOM 758 N N . GLU A 1 94 ? -9.946 11.373 9.933 1.00 95.69 94 GLU A N 1
ATOM 759 C CA . GLU A 1 94 ? -9.214 12.298 9.058 1.00 95.69 94 GLU A CA 1
ATOM 760 C C . GLU A 1 94 ? -9.722 12.268 7.618 1.00 95.69 94 GLU A C 1
ATOM 762 O O . GLU A 1 94 ? -9.853 13.315 6.985 1.00 95.69 94 GLU A O 1
ATOM 767 N N . ASN A 1 95 ? -10.107 11.089 7.133 1.00 94.12 95 ASN A N 1
ATOM 768 C CA . ASN A 1 95 ? -10.651 10.909 5.789 1.00 94.12 95 ASN A CA 1
ATOM 769 C C . ASN A 1 95 ? -12.170 11.140 5.708 1.00 94.12 95 ASN A C 1
ATOM 771 O O . ASN A 1 95 ? -12.737 11.148 4.613 1.00 94.12 95 ASN A O 1
ATOM 775 N N . GLY A 1 96 ? -12.854 11.308 6.846 1.00 96.31 96 GLY A N 1
ATOM 776 C CA . GLY A 1 96 ? -14.298 11.555 6.910 1.00 96.31 96 GLY A CA 1
ATOM 777 C C . GLY A 1 96 ? -15.154 10.410 6.355 1.00 96.31 96 GLY A C 1
ATOM 778 O O . GLY A 1 96 ? -16.290 10.637 5.934 1.00 96.31 96 GLY A O 1
ATOM 779 N N . ARG A 1 97 ? -14.615 9.186 6.319 1.00 95.75 97 ARG A N 1
ATOM 780 C CA . ARG A 1 97 ? -15.271 7.994 5.766 1.00 95.75 97 ARG A CA 1
ATOM 781 C C . ARG A 1 97 ? -14.794 6.731 6.470 1.00 95.75 97 ARG A C 1
ATOM 783 O O . ARG A 1 97 ? -13.687 6.696 6.994 1.00 95.75 97 ARG A O 1
ATOM 790 N N . GLN A 1 98 ? -15.607 5.678 6.400 1.00 96.38 98 GLN A N 1
ATOM 791 C CA . GLN A 1 98 ? -15.162 4.344 6.793 1.00 96.38 98 GLN A CA 1
ATOM 792 C C . GLN A 1 98 ? -14.075 3.844 5.850 1.00 96.38 98 GLN A C 1
ATOM 794 O O . GLN A 1 98 ? -14.130 4.073 4.633 1.00 96.38 98 GLN A O 1
ATOM 799 N N . HIS A 1 99 ? -13.107 3.135 6.412 1.00 96.00 99 HIS A N 1
ATOM 800 C CA . HIS A 1 99 ? -12.023 2.577 5.629 1.00 96.00 99 HIS A CA 1
ATOM 801 C C . HIS A 1 99 ? -12.551 1.428 4.743 1.00 96.00 99 HIS A C 1
ATOM 803 O O . HIS A 1 99 ? -13.272 0.548 5.219 1.00 96.00 99 HIS A O 1
ATOM 809 N N . PRO A 1 100 ? -12.240 1.412 3.432 1.00 95.31 100 PRO A N 1
ATOM 810 C CA . PRO A 1 100 ? -12.924 0.536 2.475 1.00 95.31 100 PRO A CA 1
ATOM 811 C C . PRO A 1 100 ? -12.517 -0.943 2.594 1.00 95.31 100 PRO A C 1
ATOM 813 O O . PRO A 1 100 ? -13.272 -1.829 2.180 1.00 95.31 100 PRO A O 1
ATOM 816 N N . PHE A 1 101 ? -11.345 -1.229 3.168 1.00 93.25 101 PHE A N 1
ATOM 817 C CA . PHE A 1 101 ? -10.881 -2.594 3.410 1.00 93.25 101 PHE A CA 1
ATOM 818 C C . PHE A 1 101 ? -11.695 -3.274 4.518 1.00 93.25 101 PHE A C 1
ATOM 820 O O . PHE A 1 101 ? -11.711 -2.825 5.656 1.00 93.25 101 PHE A O 1
ATOM 827 N N . GLN A 1 102 ? -12.320 -4.409 4.205 1.00 88.19 102 GLN A N 1
ATOM 828 C CA . GLN A 1 102 ? -13.213 -5.132 5.126 1.00 88.19 102 GLN A CA 1
ATOM 829 C C . GLN A 1 102 ? -12.484 -5.990 6.185 1.00 88.19 102 GLN A C 1
ATOM 831 O O . GLN A 1 102 ? -13.134 -6.683 6.961 1.00 88.19 102 GLN A O 1
ATOM 836 N N . GLY A 1 103 ? -11.146 -6.020 6.188 1.00 85.12 103 GLY A N 1
ATOM 837 C CA . GLY A 1 103 ? -10.333 -6.889 7.054 1.00 85.12 103 GLY A CA 1
ATOM 838 C C . GLY A 1 103 ? -9.594 -6.166 8.184 1.00 85.12 103 GLY A C 1
ATOM 839 O O . GLY A 1 103 ? -8.528 -6.644 8.592 1.00 85.12 103 GLY A O 1
ATOM 840 N N . LEU A 1 104 ? -10.102 -5.004 8.603 1.00 82.31 104 LEU A N 1
ATOM 841 C CA . LEU A 1 104 ? -9.518 -4.165 9.651 1.00 82.31 104 LEU A CA 1
ATOM 842 C C . LEU A 1 104 ? -9.620 -4.754 11.054 1.00 82.31 104 LEU A C 1
ATOM 844 O O . LEU A 1 104 ? -10.537 -5.556 11.318 1.00 82.31 104 LEU A O 1
#

pLDDT: mean 87.18, std 16.08, range [29.53, 98.0]

Foldseek 3Di:
DCPVVDPDPDLQVLLVQLLQLLCQCVVVDAWDWDDDPFWIWIQGCQFIWIAGPVDRVDIDGDGSVRSNVVSLVVLVVCVVPPCNVVSQVVNCVVVVHHRSDPSD

Organism: NCBI:txid1316803

Sequence (104 aa):
MWLTGDIQVVHELCLDLLADLEDIAAGRKENESWEGNAWAAELSAGGVDLQNLWRDVLKAHYPLPEARRVVAQYWRLLAEDPDRTRAVIEWERENGRQHPFQGL

Secondary structure (DSSP, 8-state):
-GGGTT----HHHHHHHHHHHHHHHTTS-SEEEEE-SSEEEEEETTEEEEEESS-TT-EEEE-HHHHHHHHHHHHHHGGG-TTHHHHHHHHHHHHTS--S-TT-